Protein AF-A0A955QMB3-F1 (afdb_monomer)

Nearest PDB structures (foldseek):
  2cnw-assembly3_F  TM=9.369E-01  e=2.013E-13  Thermus aquaticus
  2j7p-assembly1_D  TM=9.396E-01  e=2.280E-13  Thermus aquaticus
  2cnw-assembly2_E  TM=9.385E-01  e=2.924E-13  Thermus aquaticus
  2cnw-assembly1_D  TM=9.401E-01  e=5.795E-13  Thermus aquaticus
  4ak9-assembly1_A  TM=9.576E-01  e=2.577E-12  Physcomitrium patens

Radius of gyration: 16.31 Å; Cα contacts (8 Å, |Δi|>4): 164; chains: 1; bounding box: 38×32×42 Å

pLDDT: mean 87.25, std 10.35, range [52.72, 98.19]

Sequence (136 aa):
DPAAVVYDGIIAAKARKVDVVLIDTAGRLHTKVNLMDELRKIKRIIQREVPEGPHEVLLVLDGTLGQNAIAQARQFHESLGVTGLALTKLDGTARGGVVVAIVEELGLPIRLIGVGETAEDLQDFQAEAFVNALLP

Foldseek 3Di:
DLLVVLLVQLVVCVVVVPPDDDRDADDDCPVPPVRLVVLLSNQVSCCVSPVCPPPADEAEDELVCAVVRLVSVVSCCVRNVHAEYEYADPQPDLRCVSVVVSCVNPVHYHQWYANDDDPVSIDGDDPVVSVVVNPD

Mean predicted aligned error: 5.11 Å

Structure (mmCIF, N/CA/C/O backbone):
data_AF-A0A955QMB3-F1
#
_entry.id   AF-A0A955QMB3-F1
#
loop_
_atom_site.group_PDB
_atom_site.id
_atom_site.type_symbol
_atom_site.label_atom_id
_atom_site.label_alt_id
_atom_site.label_comp_id
_atom_site.label_asym_id
_atom_site.label_entity_id
_atom_site.label_seq_id
_atom_site.pdbx_PDB_ins_code
_atom_site.Cartn_x
_atom_site.Cartn_y
_atom_site.Cartn_z
_atom_site.occupancy
_atom_site.B_iso_or_equiv
_atom_site.auth_seq_id
_atom_site.auth_comp_id
_atom_site.auth_asym_id
_atom_site.auth_atom_id
_atom_site.pdbx_PDB_model_num
ATOM 1 N N . ASP A 1 1 ? -13.293 11.777 8.605 1.00 87.62 1 ASP A N 1
ATOM 2 C CA . ASP A 1 1 ? -12.153 11.188 9.332 1.00 87.62 1 ASP A CA 1
ATOM 3 C C . ASP A 1 1 ? -11.874 9.812 8.741 1.00 87.62 1 ASP A C 1
ATOM 5 O O . ASP A 1 1 ? -12.686 8.919 8.963 1.00 87.62 1 ASP A O 1
ATOM 9 N N . PRO A 1 2 ? -10.806 9.635 7.946 1.00 92.56 2 PRO A N 1
ATOM 10 C CA . PRO A 1 2 ? -10.507 8.357 7.289 1.00 92.56 2 PRO A CA 1
ATOM 11 C C . PRO A 1 2 ? -10.371 7.181 8.263 1.00 92.56 2 PRO A C 1
ATOM 13 O O . PRO A 1 2 ? -10.795 6.070 7.961 1.00 92.56 2 PRO A O 1
ATOM 16 N N . ALA A 1 3 ? -9.885 7.437 9.480 1.00 93.94 3 ALA A N 1
ATOM 17 C CA . ALA A 1 3 ? -9.773 6.412 10.511 1.00 93.94 3 ALA A CA 1
ATOM 18 C C . ALA A 1 3 ? -11.141 5.857 10.963 1.00 93.94 3 ALA A C 1
ATOM 20 O O . ALA A 1 3 ? -11.233 4.681 11.308 1.00 93.94 3 ALA A O 1
ATOM 21 N N . ALA A 1 4 ? -12.203 6.671 10.929 1.00 96.06 4 ALA A N 1
ATOM 22 C CA . ALA A 1 4 ? -13.559 6.221 11.249 1.00 96.06 4 ALA A CA 1
ATOM 23 C C . ALA A 1 4 ? -14.116 5.292 10.158 1.00 96.06 4 ALA A C 1
ATOM 25 O O . ALA A 1 4 ? -14.676 4.249 10.470 1.00 96.06 4 ALA A O 1
ATOM 26 N N . VAL A 1 5 ? -13.868 5.616 8.883 1.00 97.06 5 VAL A N 1
ATOM 27 C CA . VAL A 1 5 ? -14.267 4.766 7.746 1.00 97.06 5 VAL A CA 1
ATOM 28 C C . VAL A 1 5 ? -13.584 3.399 7.822 1.00 97.06 5 VAL A C 1
ATOM 30 O O . VAL A 1 5 ? -14.223 2.371 7.610 1.00 97.06 5 VAL A O 1
ATOM 33 N N . VAL A 1 6 ? -12.297 3.375 8.179 1.00 97.44 6 VAL A N 1
ATOM 34 C CA . VAL A 1 6 ? -11.546 2.126 8.375 1.00 97.44 6 VAL A CA 1
ATOM 35 C C . VAL A 1 6 ? -12.108 1.306 9.535 1.00 97.44 6 VAL A C 1
ATOM 37 O O . VAL A 1 6 ? -12.269 0.095 9.392 1.00 97.44 6 VAL A O 1
ATOM 40 N N . TYR A 1 7 ? -12.440 1.944 10.661 1.00 97.81 7 TYR A N 1
ATOM 41 C CA . TYR A 1 7 ? -13.081 1.265 11.788 1.00 97.81 7 TYR A CA 1
ATOM 42 C C . TYR A 1 7 ? -14.389 0.588 11.360 1.00 97.81 7 TYR A C 1
ATOM 44 O O . TYR A 1 7 ? -14.530 -0.625 11.520 1.00 97.81 7 TYR A O 1
ATOM 52 N N . ASP A 1 8 ? -15.303 1.342 10.745 1.00 97.94 8 ASP A N 1
ATOM 53 C CA . ASP A 1 8 ? -16.599 0.822 10.297 1.00 97.94 8 ASP A CA 1
ATOM 54 C C . ASP A 1 8 ? -16.429 -0.311 9.273 1.00 97.94 8 ASP A C 1
ATOM 56 O O . ASP A 1 8 ? -17.120 -1.332 9.344 1.00 97.94 8 ASP A O 1
ATOM 60 N N . GLY A 1 9 ? -15.463 -0.173 8.359 1.00 97.69 9 GLY A N 1
ATOM 61 C CA . GLY A 1 9 ? -15.110 -1.196 7.375 1.00 97.69 9 GLY A CA 1
ATOM 62 C C . GLY A 1 9 ? -14.650 -2.508 8.014 1.00 97.69 9 GLY A C 1
ATOM 63 O O . GLY A 1 9 ? -15.123 -3.577 7.625 1.00 97.69 9 GLY A O 1
ATOM 64 N N . ILE A 1 10 ? -13.791 -2.445 9.036 1.00 97.31 10 ILE A N 1
ATOM 65 C CA . ILE A 1 10 ? -13.323 -3.633 9.769 1.00 97.31 10 ILE A CA 1
ATOM 66 C C . ILE A 1 10 ? -14.474 -4.299 10.528 1.00 97.31 10 ILE A C 1
ATOM 68 O O . ILE A 1 10 ? -14.606 -5.525 10.490 1.00 97.31 10 ILE A O 1
ATOM 72 N N . ILE A 1 11 ? -15.330 -3.521 11.197 1.00 98.00 11 ILE A N 1
ATOM 73 C CA . ILE A 1 11 ? -16.495 -4.066 11.910 1.00 98.00 11 ILE A CA 1
ATOM 74 C C . ILE A 1 11 ? -17.447 -4.765 10.933 1.00 98.00 11 ILE A C 1
ATOM 76 O O . ILE A 1 11 ? -17.881 -5.892 11.188 1.00 98.00 11 ILE A O 1
ATOM 80 N N . ALA A 1 12 ? -17.724 -4.144 9.784 1.00 98.12 12 ALA A N 1
ATOM 81 C CA . ALA A 1 12 ? -18.551 -4.737 8.741 1.00 98.12 12 ALA A CA 1
ATOM 82 C C . ALA A 1 12 ? -17.931 -6.023 8.170 1.00 98.12 12 ALA A C 1
ATOM 84 O O . ALA A 1 12 ? -18.645 -7.011 7.989 1.00 98.12 12 ALA A O 1
ATOM 85 N N . ALA A 1 13 ? -16.619 -6.038 7.922 1.00 97.62 13 ALA A N 1
ATOM 86 C CA . ALA A 1 13 ? -15.901 -7.209 7.425 1.00 97.62 13 ALA A CA 1
ATOM 87 C C . ALA A 1 13 ? -15.970 -8.386 8.410 1.00 97.62 13 ALA A C 1
ATOM 89 O O . ALA A 1 13 ? -16.304 -9.499 8.003 1.00 97.62 13 ALA A O 1
ATOM 90 N N . LYS A 1 14 ? -15.768 -8.134 9.711 1.00 95.88 14 LYS A N 1
ATOM 91 C CA . LYS A 1 14 ? -15.920 -9.145 10.772 1.00 95.88 14 LYS A CA 1
ATOM 92 C C . LYS A 1 14 ? -17.337 -9.712 10.826 1.00 95.88 14 LYS A C 1
ATOM 94 O O . LYS A 1 14 ? -17.511 -10.927 10.851 1.00 95.88 14 LYS A O 1
ATOM 99 N N . ALA A 1 15 ? -18.353 -8.845 10.809 1.00 98.06 15 ALA A N 1
ATOM 100 C CA . ALA A 1 15 ? -19.756 -9.264 10.851 1.00 98.06 15 ALA A CA 1
ATOM 101 C C . ALA A 1 15 ? -20.147 -10.116 9.633 1.00 98.06 15 ALA A C 1
ATOM 103 O O . ALA A 1 15 ? -20.930 -11.059 9.750 1.00 98.06 15 ALA A O 1
ATOM 104 N N . 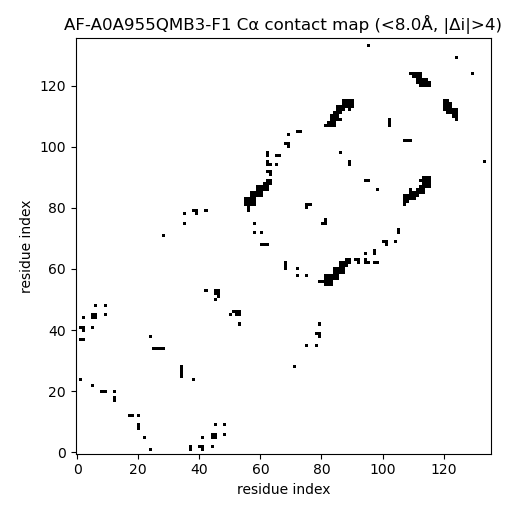ARG A 1 16 ? -19.577 -9.797 8.467 1.00 98.19 16 ARG A N 1
ATOM 105 C CA . ARG A 1 16 ? -19.810 -10.499 7.198 1.00 98.19 16 ARG A CA 1
ATOM 106 C C . ARG A 1 16 ? -18.878 -11.692 6.971 1.00 98.19 16 ARG A C 1
ATOM 108 O O . ARG A 1 16 ? -19.075 -12.394 5.987 1.00 98.19 16 ARG A O 1
ATOM 115 N N . LYS A 1 17 ? -17.910 -11.936 7.865 1.00 96.81 17 LYS A N 1
ATOM 116 C CA . LYS A 1 17 ? -16.872 -12.975 7.733 1.00 96.81 17 LYS A CA 1
ATOM 117 C C . LYS A 1 17 ? -16.108 -12.877 6.407 1.00 96.81 17 LYS A C 1
ATOM 119 O O . LYS A 1 17 ? -15.934 -13.868 5.712 1.00 96.81 17 LYS A O 1
ATOM 124 N N . VAL A 1 18 ? -15.712 -11.660 6.047 1.00 97.06 18 VAL A N 1
ATOM 125 C CA . VAL A 1 18 ? -14.894 -11.403 4.857 1.00 97.06 18 VAL A CA 1
ATOM 126 C C . VAL A 1 18 ? -13.439 -11.758 5.154 1.00 97.06 18 VAL A C 1
ATOM 128 O O . VAL A 1 18 ? -12.934 -11.411 6.220 1.00 97.06 18 VAL A O 1
ATOM 131 N N . ASP A 1 19 ? -12.768 -12.393 4.196 1.00 96.00 19 ASP A N 1
ATOM 132 C CA . ASP A 1 19 ? -11.374 -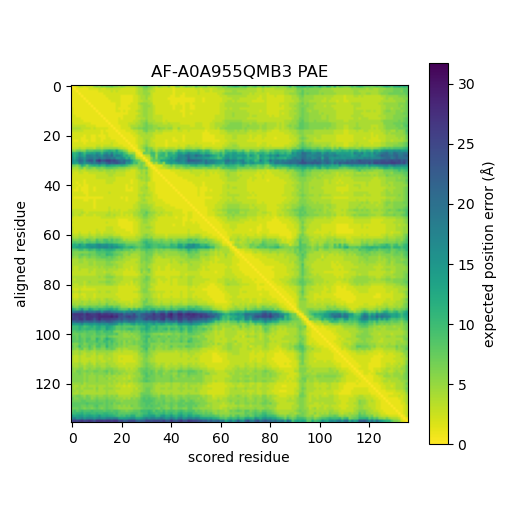12.823 4.344 1.00 96.00 19 ASP A CA 1
ATOM 133 C C . ASP A 1 19 ? -10.369 -11.667 4.200 1.00 96.00 19 ASP A C 1
ATOM 135 O O . ASP A 1 19 ? -9.353 -11.632 4.891 1.00 96.00 19 ASP A O 1
ATOM 139 N N . VAL A 1 20 ? -10.650 -10.703 3.312 1.00 96.62 20 VAL A N 1
ATOM 140 C CA . VAL A 1 20 ? -9.723 -9.617 2.947 1.00 96.62 20 VAL A CA 1
ATOM 141 C C . VAL A 1 20 ? -10.407 -8.251 2.983 1.00 96.62 20 VAL A C 1
ATOM 143 O O . VAL A 1 20 ? -11.495 -8.063 2.441 1.00 96.62 20 VAL A O 1
ATOM 146 N N . VAL A 1 21 ? -9.730 -7.265 3.576 1.00 97.06 21 VAL A N 1
ATOM 147 C CA . VAL A 1 21 ? -10.140 -5.854 3.569 1.00 97.06 21 VAL A CA 1
ATOM 148 C C . VAL A 1 21 ? -9.046 -5.028 2.907 1.00 97.06 21 VAL A C 1
ATOM 150 O O . VAL A 1 21 ? -7.916 -5.002 3.387 1.00 97.06 21 VAL A O 1
ATOM 153 N N . LEU A 1 22 ? -9.395 -4.330 1.826 1.00 97.12 22 LEU A N 1
ATOM 154 C CA . LEU A 1 22 ? -8.515 -3.369 1.163 1.00 97.12 22 LEU A CA 1
ATOM 155 C C . LEU A 1 22 ? -8.869 -1.956 1.629 1.00 97.12 22 LEU A C 1
ATOM 157 O O . LEU A 1 22 ? -10.040 -1.573 1.637 1.00 97.12 22 LEU A O 1
ATOM 161 N N . ILE A 1 23 ? -7.855 -1.192 2.031 1.00 96.69 23 ILE A N 1
ATOM 162 C CA . ILE A 1 23 ? -8.009 0.175 2.532 1.00 96.69 23 ILE A CA 1
ATOM 163 C C . ILE A 1 23 ? -7.241 1.108 1.604 1.00 96.69 23 ILE A C 1
ATOM 165 O O . ILE A 1 23 ? -6.012 1.085 1.583 1.00 96.69 23 ILE A O 1
ATOM 169 N N . ASP A 1 24 ? -7.968 1.946 0.870 1.00 95.19 24 ASP A N 1
ATOM 170 C CA . ASP A 1 24 ? -7.369 3.048 0.123 1.00 95.19 24 ASP A CA 1
ATOM 171 C C . ASP A 1 24 ? -7.072 4.231 1.057 1.00 95.19 24 ASP A C 1
ATOM 173 O O . ASP A 1 24 ? -7.808 4.498 2.014 1.00 95.19 24 ASP A O 1
ATOM 177 N N . THR A 1 25 ? -5.972 4.935 0.801 1.00 92.12 25 THR A N 1
ATOM 178 C CA . THR A 1 25 ? -5.495 6.028 1.652 1.00 92.12 25 THR A CA 1
ATOM 179 C C . THR A 1 25 ? -4.987 7.199 0.821 1.00 92.12 25 THR A C 1
ATOM 181 O O . THR A 1 25 ? -4.577 7.055 -0.328 1.00 92.12 25 THR A O 1
ATOM 184 N N . ALA A 1 26 ? -4.977 8.396 1.407 1.00 87.31 26 ALA A N 1
ATOM 185 C CA . ALA A 1 26 ? -4.360 9.542 0.755 1.00 87.31 26 ALA A CA 1
ATOM 186 C C . ALA A 1 26 ? -2.841 9.324 0.557 1.00 87.31 26 ALA A C 1
ATOM 188 O O . ALA A 1 26 ? -2.166 8.763 1.413 1.00 87.31 26 ALA A O 1
ATOM 189 N N . GLY A 1 27 ? -2.286 9.820 -0.558 1.00 76.88 27 GLY A N 1
ATOM 190 C CA . GLY A 1 27 ? -0.864 9.636 -0.914 1.00 76.88 27 GLY A CA 1
ATOM 191 C C . GLY A 1 27 ? -0.082 10.923 -1.218 1.00 76.88 27 GLY A C 1
ATOM 192 O O . GLY A 1 27 ? 1.062 10.879 -1.672 1.00 76.88 27 GLY A O 1
ATOM 193 N N . ARG A 1 28 ? -0.684 12.102 -1.020 1.00 70.31 28 ARG A N 1
ATOM 194 C CA . ARG A 1 28 ? -0.118 13.392 -1.457 1.00 70.31 28 ARG A CA 1
ATOM 195 C C . ARG A 1 28 ? 0.934 13.930 -0.475 1.00 70.31 28 ARG A C 1
ATOM 197 O O . ARG A 1 28 ? 0.617 14.597 0.503 1.00 70.31 28 ARG A O 1
ATOM 204 N N . LEU A 1 29 ? 2.211 13.696 -0.786 1.00 64.06 29 LEU A N 1
ATOM 205 C CA . LEU A 1 29 ? 3.351 14.009 0.092 1.00 64.06 29 LEU A CA 1
ATOM 206 C C . LEU A 1 29 ? 3.617 15.508 0.341 1.00 64.06 29 LEU A C 1
ATOM 208 O O . LEU A 1 29 ? 4.386 15.843 1.236 1.00 64.06 29 LEU A O 1
ATOM 212 N N . HIS A 1 30 ? 3.030 16.429 -0.429 1.00 56.34 30 HIS A N 1
ATOM 213 C CA . HIS A 1 30 ? 3.295 17.869 -0.273 1.00 56.34 30 HIS A CA 1
ATOM 214 C C . HIS A 1 30 ? 2.793 18.446 1.065 1.00 56.34 30 HIS A C 1
ATOM 216 O O . HIS A 1 30 ? 3.262 19.498 1.487 1.00 56.34 30 HIS A O 1
ATOM 222 N N . THR A 1 31 ? 1.927 17.729 1.787 1.00 55.12 31 THR A N 1
ATOM 223 C CA . THR A 1 31 ? 1.464 18.059 3.148 1.00 55.12 31 THR A CA 1
ATOM 224 C C . THR A 1 31 ? 1.987 17.038 4.168 1.00 55.12 31 THR A C 1
ATOM 226 O O . THR A 1 31 ? 1.214 16.317 4.801 1.00 55.12 31 THR A O 1
ATOM 229 N N . LYS A 1 32 ? 3.320 16.945 4.292 1.00 65.75 32 LYS A N 1
ATOM 230 C CA . LYS A 1 32 ? 4.041 15.846 4.969 1.00 65.75 32 LYS A CA 1
ATOM 231 C C . LYS A 1 32 ? 3.565 15.506 6.384 1.00 65.75 32 LYS A C 1
ATOM 233 O O . LYS A 1 32 ? 3.497 14.331 6.708 1.00 65.75 32 LYS A O 1
ATOM 238 N N . VAL A 1 33 ? 3.278 16.485 7.240 1.00 70.69 33 VAL A N 1
ATOM 239 C CA . VAL A 1 33 ? 2.980 16.195 8.658 1.00 70.69 33 VAL A CA 1
ATOM 240 C C . VAL A 1 33 ? 1.564 15.638 8.818 1.00 70.69 33 VAL A C 1
ATOM 242 O O . VAL A 1 33 ? 1.393 14.527 9.312 1.00 70.69 33 VAL A O 1
ATOM 245 N N . ASN A 1 34 ? 0.567 16.351 8.288 1.00 82.56 34 ASN A N 1
ATOM 246 C CA . ASN A 1 34 ? -0.843 15.981 8.435 1.00 82.56 34 ASN A CA 1
ATOM 247 C C . ASN A 1 34 ? -1.157 14.613 7.815 1.00 82.56 34 ASN A C 1
ATOM 249 O O . ASN A 1 34 ? -1.911 13.838 8.398 1.00 82.56 34 ASN A O 1
ATOM 253 N N . LEU A 1 35 ? -0.552 14.299 6.662 1.00 86.50 35 LEU A N 1
ATOM 254 C CA . LEU A 1 35 ? -0.756 13.008 6.010 1.00 86.50 35 LEU A CA 1
ATOM 255 C C . LEU A 1 35 ? -0.229 11.855 6.872 1.00 86.50 35 LEU A C 1
ATOM 257 O O . LEU A 1 35 ? -0.933 10.878 7.107 1.00 86.50 35 LEU A O 1
ATOM 261 N N . MET A 1 36 ? 1.006 11.962 7.364 1.00 88.12 36 MET A N 1
ATOM 262 C CA . MET A 1 36 ? 1.608 10.867 8.125 1.00 88.12 36 MET A CA 1
ATOM 263 C C . MET A 1 36 ? 0.909 10.654 9.469 1.00 88.12 36 MET A C 1
ATOM 265 O O . MET A 1 36 ? 0.776 9.512 9.907 1.00 88.12 36 MET A O 1
ATOM 269 N N . ASP A 1 37 ? 0.425 11.719 10.109 1.00 89.75 37 ASP A N 1
ATOM 270 C CA . ASP A 1 37 ? -0.370 11.615 11.335 1.00 89.75 37 ASP A CA 1
ATOM 271 C C . ASP A 1 37 ? -1.699 10.885 11.092 1.00 89.75 37 ASP A C 1
ATOM 273 O O . ASP A 1 37 ? -2.079 10.012 11.880 1.00 89.75 37 ASP A O 1
ATOM 277 N N . GLU A 1 38 ? -2.370 11.178 9.976 1.00 90.69 38 GLU A N 1
ATOM 278 C CA . GLU A 1 38 ? -3.599 10.495 9.568 1.00 90.69 38 GLU A CA 1
ATOM 279 C C . GLU A 1 38 ? -3.361 9.001 9.309 1.00 90.69 38 GLU A C 1
ATOM 281 O O . GLU A 1 38 ? -4.065 8.154 9.864 1.00 90.69 38 GLU A O 1
ATOM 286 N N . LEU A 1 39 ? -2.319 8.656 8.551 1.00 92.62 39 LEU A N 1
ATOM 287 C CA . LEU A 1 39 ? -1.982 7.262 8.253 1.00 92.62 39 LEU A CA 1
ATOM 288 C C . LEU A 1 39 ? -1.570 6.488 9.517 1.00 92.62 39 LEU A C 1
ATOM 290 O O . LEU A 1 39 ? -1.982 5.341 9.711 1.00 92.62 39 LEU A O 1
ATOM 294 N N . ARG A 1 40 ? -0.827 7.117 10.441 1.00 93.06 40 ARG A N 1
ATOM 295 C CA . ARG A 1 40 ? -0.513 6.509 11.748 1.00 93.06 40 ARG A CA 1
ATOM 296 C C . ARG A 1 40 ? -1.769 6.291 12.586 1.00 93.06 40 ARG A C 1
ATOM 298 O O . ARG A 1 40 ? -1.870 5.278 13.280 1.00 93.06 40 ARG A O 1
ATOM 305 N N . LYS A 1 41 ? -2.737 7.208 12.528 1.00 94.50 41 LYS A N 1
ATOM 306 C CA . LYS A 1 41 ? -4.032 7.043 13.199 1.00 94.50 41 LYS A CA 1
ATOM 307 C C . LYS A 1 41 ? -4.814 5.867 12.610 1.00 94.50 41 LYS A C 1
ATOM 309 O O . LYS A 1 41 ? -5.318 5.058 13.385 1.00 94.50 41 LYS A O 1
ATOM 314 N N . ILE A 1 42 ? -4.856 5.732 11.282 1.00 95.50 42 ILE A N 1
ATOM 315 C CA . ILE A 1 42 ? -5.457 4.573 10.603 1.00 95.50 42 ILE A CA 1
ATOM 316 C C . ILE A 1 42 ? -4.810 3.274 11.096 1.00 95.50 42 ILE A C 1
ATOM 318 O O . ILE A 1 42 ? -5.520 2.388 11.568 1.00 95.50 42 ILE A O 1
ATOM 322 N N . LYS A 1 43 ? -3.472 3.184 11.092 1.00 95.44 43 LYS A N 1
ATOM 323 C CA . LYS A 1 43 ? -2.746 1.996 11.576 1.00 95.44 43 LYS A CA 1
ATOM 324 C C . LYS A 1 43 ? -3.120 1.623 13.014 1.00 95.44 43 LYS A C 1
ATOM 326 O O . LYS A 1 43 ? -3.373 0.456 13.292 1.00 95.44 43 LYS A O 1
ATOM 331 N N . ARG A 1 44 ? -3.210 2.605 13.920 1.00 95.69 44 ARG A N 1
ATOM 332 C CA . ARG A 1 44 ? -3.616 2.372 15.320 1.00 95.69 44 ARG A CA 1
ATOM 333 C C . ARG A 1 44 ? -5.039 1.831 15.439 1.00 95.69 44 ARG A C 1
ATOM 335 O O . ARG A 1 44 ? -5.286 0.983 16.289 1.00 95.69 44 ARG A O 1
ATOM 342 N N . ILE A 1 45 ? -5.970 2.314 14.615 1.00 96.56 45 ILE A N 1
ATOM 343 C CA . ILE A 1 45 ? -7.343 1.792 14.587 1.00 96.56 45 ILE A CA 1
ATOM 344 C C . ILE A 1 45 ? -7.359 0.349 14.087 1.00 96.56 45 ILE A C 1
ATOM 346 O O . ILE A 1 45 ? -7.992 -0.487 14.726 1.00 96.56 45 ILE A O 1
ATOM 350 N N . ILE A 1 46 ? -6.623 0.045 13.012 1.00 97.06 46 ILE A N 1
ATOM 351 C CA . ILE A 1 46 ? -6.492 -1.329 12.511 1.00 97.06 46 ILE A CA 1
ATOM 352 C C . ILE A 1 46 ? -5.968 -2.237 13.628 1.00 97.06 46 ILE A C 1
ATOM 354 O O . ILE A 1 46 ? -6.622 -3.220 13.942 1.00 97.06 46 ILE A O 1
ATOM 358 N N . GLN A 1 47 ? -4.871 -1.859 14.289 1.00 96.62 47 GLN A N 1
ATOM 359 C CA . GLN A 1 47 ? 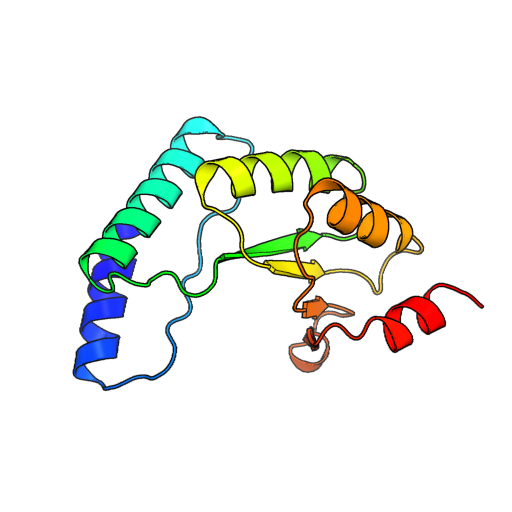-4.252 -2.629 15.379 1.00 96.62 47 GLN A CA 1
ATOM 360 C C . GLN A 1 47 ? -5.147 -2.808 16.607 1.00 96.62 47 GLN A C 1
ATOM 362 O O . GLN A 1 47 ? -5.039 -3.800 17.320 1.00 96.62 47 GLN A O 1
ATOM 367 N N . ARG A 1 48 ? -6.035 -1.851 16.886 1.00 97.00 48 ARG A N 1
ATOM 368 C CA . ARG A 1 48 ? -6.986 -1.977 17.994 1.00 97.00 48 ARG A CA 1
ATOM 369 C C . ARG A 1 48 ? -8.028 -3.057 17.715 1.00 97.00 48 ARG A C 1
ATOM 371 O O . ARG A 1 48 ? -8.404 -3.789 18.623 1.00 97.00 48 ARG A O 1
ATOM 378 N N . GLU A 1 49 ? -8.507 -3.132 16.477 1.00 96.38 49 GLU A N 1
ATOM 379 C CA . GLU A 1 49 ? -9.540 -4.091 16.087 1.00 96.38 49 GLU A CA 1
ATOM 380 C C . GLU A 1 49 ? -8.954 -5.442 15.658 1.00 96.38 49 GLU A C 1
ATOM 382 O O . GLU A 1 49 ? -9.592 -6.475 15.844 1.00 96.38 49 GLU A O 1
ATOM 387 N N . VAL A 1 50 ? -7.759 -5.444 15.079 1.00 96.12 50 VAL A N 1
ATOM 388 C CA . VAL A 1 50 ? -7.035 -6.604 14.552 1.00 96.12 50 VAL A CA 1
ATOM 389 C C . VAL A 1 50 ? -5.586 -6.483 15.047 1.00 96.12 50 VAL A C 1
ATOM 391 O O . VAL A 1 50 ? -4.790 -5.808 14.393 1.00 96.12 50 VAL A O 1
ATOM 394 N N . PRO A 1 51 ? -5.243 -7.050 16.221 1.00 95.38 51 PRO A N 1
ATOM 395 C CA . PRO A 1 51 ? -3.936 -6.871 16.869 1.00 95.38 51 PRO A CA 1
ATOM 396 C C . PRO A 1 51 ? -2.716 -7.185 15.994 1.00 95.38 51 PRO A C 1
ATOM 398 O O . PRO A 1 51 ? -1.688 -6.516 16.096 1.00 95.38 51 PRO A O 1
ATOM 401 N N . GLU A 1 52 ? -2.837 -8.177 15.120 1.00 94.31 52 GLU A N 1
ATOM 402 C CA . GLU A 1 52 ? -1.833 -8.612 14.147 1.00 94.31 52 GLU A CA 1
ATOM 403 C C . GLU A 1 52 ? -1.791 -7.751 12.870 1.00 94.31 52 GLU A C 1
ATOM 405 O O . GLU A 1 52 ? -0.892 -7.900 12.043 1.00 94.31 52 GLU A O 1
ATOM 410 N N . GLY A 1 53 ? -2.760 -6.849 12.698 1.00 93.88 53 GLY A N 1
ATOM 411 C CA . GLY A 1 53 ? -2.918 -6.015 11.517 1.00 93.88 53 GLY A CA 1
ATOM 412 C C . GLY A 1 53 ? -2.131 -4.690 11.560 1.00 93.88 53 GLY A C 1
ATOM 413 O O . GLY A 1 53 ? -1.617 -4.283 12.602 1.00 93.88 53 GLY A O 1
ATOM 414 N N . PRO A 1 54 ? -2.084 -3.940 10.441 1.00 96.50 54 PRO A N 1
ATOM 415 C CA . PRO A 1 54 ? -2.361 -4.427 9.091 1.00 96.50 54 PRO A CA 1
ATOM 416 C C . PRO A 1 54 ? -1.369 -5.532 8.699 1.00 96.50 54 PRO A C 1
ATOM 418 O O . PRO A 1 54 ? -0.171 -5.392 8.925 1.00 96.50 54 PRO A O 1
ATOM 421 N N . HIS A 1 55 ? -1.879 -6.613 8.102 1.00 96.94 55 HIS A N 1
ATOM 422 C CA . HIS A 1 55 ? -1.058 -7.742 7.646 1.00 96.94 55 HIS A CA 1
ATOM 423 C C . HIS A 1 55 ? -0.124 -7.350 6.495 1.00 96.94 55 HIS A C 1
ATOM 425 O O . HIS A 1 55 ? 0.960 -7.908 6.350 1.00 96.94 55 HIS A O 1
ATOM 431 N N . GLU A 1 56 ? -0.547 -6.373 5.689 1.00 96.88 56 GLU A N 1
ATOM 432 C CA . GLU A 1 56 ? 0.236 -5.810 4.602 1.00 96.88 56 GLU A CA 1
ATOM 433 C C . GLU A 1 56 ? 0.039 -4.292 4.535 1.00 96.88 56 GLU A C 1
ATOM 435 O O . GLU A 1 56 ? -1.076 -3.777 4.636 1.00 96.88 56 GLU A O 1
ATOM 440 N N . VAL A 1 57 ? 1.147 -3.576 4.366 1.00 96.31 57 VAL A N 1
ATOM 441 C CA . VAL A 1 57 ? 1.191 -2.158 4.013 1.00 96.31 57 VAL A CA 1
ATOM 442 C C . VAL A 1 57 ? 1.929 -2.076 2.684 1.00 96.31 57 VAL A C 1
ATOM 444 O O . VAL A 1 57 ? 3.162 -2.091 2.647 1.00 96.31 57 VAL A O 1
ATOM 447 N N . LEU A 1 58 ? 1.160 -2.037 1.599 1.00 95.81 58 LEU A N 1
ATOM 448 C CA . LEU A 1 58 ? 1.668 -2.006 0.235 1.00 95.81 58 LEU A CA 1
ATOM 449 C C . LEU A 1 58 ? 1.887 -0.557 -0.212 1.00 95.81 58 LEU A C 1
ATOM 451 O O . LEU A 1 58 ? 0.939 0.222 -0.305 1.00 95.81 58 LEU A O 1
ATOM 455 N N . LEU A 1 59 ? 3.136 -0.189 -0.498 1.00 93.12 59 LEU A N 1
ATOM 456 C CA . LEU A 1 59 ? 3.456 1.126 -1.045 1.00 93.12 59 LEU A CA 1
ATOM 457 C C . LEU A 1 59 ? 3.466 1.073 -2.573 1.00 93.12 59 LEU A C 1
ATOM 459 O O . LEU A 1 59 ? 4.298 0.391 -3.172 1.00 93.12 59 LEU A O 1
ATOM 463 N N . VAL A 1 60 ? 2.570 1.837 -3.192 1.00 91.88 60 VAL A N 1
ATOM 464 C CA . VAL A 1 60 ? 2.504 1.982 -4.648 1.00 91.88 60 VAL A CA 1
ATOM 465 C C . VAL A 1 60 ? 3.457 3.090 -5.093 1.00 91.88 60 VAL A C 1
ATOM 467 O O . VAL A 1 60 ? 3.341 4.234 -4.648 1.00 91.88 60 VAL A O 1
ATOM 470 N N . LEU A 1 61 ? 4.401 2.756 -5.970 1.00 88.06 61 LEU A N 1
ATOM 471 C CA . LEU A 1 61 ? 5.385 3.676 -6.531 1.00 88.06 61 LEU A CA 1
ATOM 472 C C . LEU A 1 61 ? 5.249 3.743 -8.050 1.00 88.06 61 LEU A C 1
ATOM 474 O O . LEU A 1 61 ? 4.984 2.753 -8.731 1.00 88.06 61 LEU A O 1
ATOM 478 N N . ASP A 1 62 ? 5.462 4.937 -8.582 1.00 86.00 62 ASP A N 1
ATOM 479 C CA . ASP A 1 62 ? 5.558 5.180 -10.015 1.00 86.00 62 ASP A CA 1
ATOM 480 C C . ASP A 1 62 ? 7.013 4.953 -10.454 1.00 86.00 62 ASP A C 1
ATOM 482 O O . ASP A 1 62 ? 7.926 5.660 -10.008 1.00 86.00 62 ASP A O 1
ATOM 486 N N . GLY A 1 63 ? 7.230 3.960 -11.321 1.00 78.88 63 GLY A N 1
ATOM 487 C CA . GLY A 1 63 ? 8.552 3.574 -11.819 1.00 78.88 63 GLY A CA 1
ATOM 488 C C . GLY A 1 63 ? 9.263 4.675 -12.615 1.00 78.88 63 GLY A C 1
ATOM 489 O O . GLY A 1 63 ? 10.477 4.621 -12.803 1.00 78.88 63 GLY A O 1
ATOM 490 N N . THR A 1 64 ? 8.558 5.727 -13.032 1.00 77.25 64 THR A N 1
ATOM 491 C CA . THR A 1 64 ? 9.163 6.853 -13.757 1.00 77.25 64 THR A CA 1
ATOM 492 C C . THR A 1 64 ? 9.894 7.842 -12.837 1.00 77.25 64 THR A C 1
ATOM 494 O O . THR A 1 64 ? 10.780 8.575 -13.300 1.00 77.25 64 THR A O 1
ATOM 497 N N . LEU A 1 65 ? 9.577 7.850 -11.532 1.00 74.00 65 LEU A N 1
ATOM 498 C CA . LEU A 1 65 ? 9.974 8.900 -10.578 1.00 74.00 65 LEU A CA 1
ATOM 499 C C . LEU A 1 65 ? 11.414 8.804 -10.039 1.00 74.00 65 LEU A C 1
ATOM 501 O O . LEU A 1 65 ? 11.837 9.689 -9.288 1.00 74.00 65 LEU A O 1
ATOM 505 N N . GLY A 1 66 ? 12.209 7.812 -10.452 1.00 73.62 66 GLY A N 1
ATOM 506 C CA . GLY A 1 66 ? 13.648 7.780 -10.160 1.00 73.62 66 GLY A CA 1
ATOM 507 C C . GLY A 1 66 ? 13.970 7.879 -8.658 1.00 73.62 66 GLY A C 1
ATOM 508 O O . GLY A 1 66 ? 13.303 7.289 -7.814 1.00 73.62 66 GLY A O 1
ATOM 509 N N . GLN A 1 67 ? 14.969 8.698 -8.312 1.00 74.38 67 GLN A N 1
ATOM 510 C CA . GLN A 1 67 ? 15.420 8.928 -6.929 1.00 74.38 67 GLN A CA 1
ATOM 511 C C . GLN A 1 67 ? 14.350 9.539 -6.003 1.00 74.3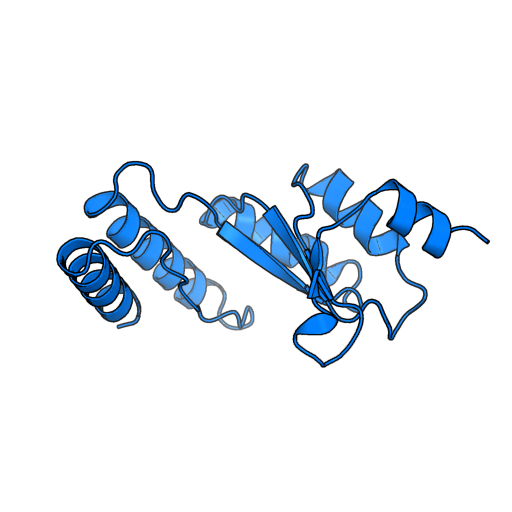8 67 GLN A C 1
ATOM 513 O O . GLN A 1 67 ? 14.401 9.353 -4.787 1.00 74.38 67 GLN A O 1
ATOM 518 N N . ASN A 1 68 ? 13.342 10.228 -6.547 1.00 78.19 68 ASN A N 1
ATOM 519 C CA . ASN A 1 68 ? 12.272 10.800 -5.724 1.00 78.19 68 ASN A CA 1
ATOM 520 C C . ASN A 1 68 ? 11.391 9.708 -5.097 1.00 78.19 68 ASN A C 1
ATOM 522 O O . ASN A 1 68 ? 10.922 9.879 -3.970 1.00 78.19 68 ASN A O 1
ATOM 526 N N . ALA A 1 69 ? 11.211 8.580 -5.796 1.00 79.94 69 ALA A N 1
ATOM 527 C CA . ALA A 1 69 ? 10.471 7.433 -5.277 1.00 79.94 69 ALA A CA 1
ATOM 528 C C . ALA A 1 69 ? 11.161 6.832 -4.043 1.00 79.94 69 ALA A C 1
ATOM 530 O O . ALA A 1 69 ? 10.492 6.489 -3.072 1.00 79.94 69 ALA A O 1
ATOM 531 N N . ILE A 1 70 ? 12.498 6.785 -4.040 1.00 81.44 70 ILE A N 1
ATOM 532 C CA . ILE A 1 70 ? 13.298 6.245 -2.932 1.00 81.44 70 ILE A CA 1
ATOM 533 C C . ILE A 1 70 ? 13.100 7.072 -1.655 1.00 81.44 70 ILE A C 1
ATOM 535 O O . ILE A 1 70 ? 12.755 6.532 -0.602 1.00 81.44 70 ILE A O 1
ATOM 539 N N . ALA A 1 71 ? 13.257 8.396 -1.747 1.00 82.75 71 ALA A N 1
ATOM 540 C CA . ALA A 1 71 ? 13.093 9.283 -0.595 1.00 82.75 71 ALA A CA 1
ATOM 541 C C . ALA A 1 71 ? 11.666 9.227 -0.018 1.00 82.75 71 ALA A C 1
ATOM 543 O O . ALA A 1 71 ? 11.476 9.229 1.200 1.00 82.75 71 ALA A O 1
ATOM 544 N N . GLN A 1 72 ? 10.661 9.147 -0.893 1.00 81.44 72 GLN A N 1
ATOM 545 C CA . GLN A 1 72 ? 9.265 8.992 -0.495 1.00 81.44 72 GLN A CA 1
ATOM 546 C C . GLN A 1 72 ? 9.037 7.661 0.227 1.00 81.44 72 GLN A C 1
ATOM 548 O O . GLN A 1 72 ? 8.423 7.630 1.296 1.00 81.44 72 GLN A O 1
ATOM 553 N N . ALA A 1 73 ? 9.557 6.573 -0.331 1.00 85.38 73 ALA A N 1
ATOM 554 C CA . ALA A 1 73 ? 9.372 5.241 0.211 1.00 85.38 73 ALA A CA 1
ATOM 555 C C . ALA A 1 73 ? 10.019 5.061 1.585 1.00 85.38 73 ALA A C 1
ATOM 557 O O . ALA A 1 73 ? 9.383 4.503 2.481 1.00 85.38 73 ALA A O 1
ATOM 558 N N . ARG A 1 74 ? 11.207 5.638 1.800 1.00 86.69 74 ARG A N 1
ATOM 559 C CA . ARG A 1 74 ? 11.847 5.696 3.121 1.00 86.69 74 ARG A CA 1
ATOM 560 C C . ARG A 1 74 ? 10.941 6.373 4.154 1.00 86.69 74 ARG A C 1
ATOM 562 O O . ARG A 1 74 ? 10.678 5.806 5.210 1.00 86.69 74 ARG A O 1
ATOM 569 N N . GLN A 1 75 ? 10.394 7.544 3.823 1.00 86.19 75 GLN A N 1
ATOM 570 C CA . GLN A 1 75 ? 9.541 8.304 4.742 1.00 86.19 75 GLN A CA 1
ATOM 571 C C . GLN A 1 75 ? 8.251 7.544 5.117 1.00 86.19 75 GLN A C 1
ATOM 573 O O . GLN A 1 75 ? 7.825 7.566 6.278 1.00 86.19 75 GLN A O 1
ATOM 578 N N . PHE A 1 76 ? 7.622 6.862 4.154 1.00 88.81 76 PHE A N 1
ATOM 579 C CA . PHE A 1 76 ? 6.457 6.015 4.431 1.00 88.81 76 PHE A CA 1
ATOM 580 C C . PHE A 1 76 ? 6.823 4.794 5.268 1.00 88.81 76 PHE A C 1
ATOM 582 O O . PHE A 1 76 ? 6.112 4.483 6.226 1.00 88.81 76 PHE A O 1
ATOM 589 N N . HIS A 1 77 ? 7.932 4.132 4.941 1.00 90.00 77 HIS A N 1
ATOM 590 C CA . HIS A 1 77 ? 8.391 2.957 5.666 1.00 90.00 77 HIS A CA 1
ATOM 591 C C . HIS A 1 77 ? 8.683 3.281 7.135 1.00 90.00 77 HIS A C 1
ATOM 593 O O . HIS A 1 77 ? 8.144 2.612 8.012 1.00 90.00 77 HIS A O 1
ATOM 599 N N . GLU A 1 78 ? 9.404 4.367 7.418 1.00 87.38 78 GLU A N 1
ATOM 600 C CA . GLU A 1 78 ? 9.708 4.806 8.788 1.00 87.38 78 GLU A CA 1
ATOM 601 C C 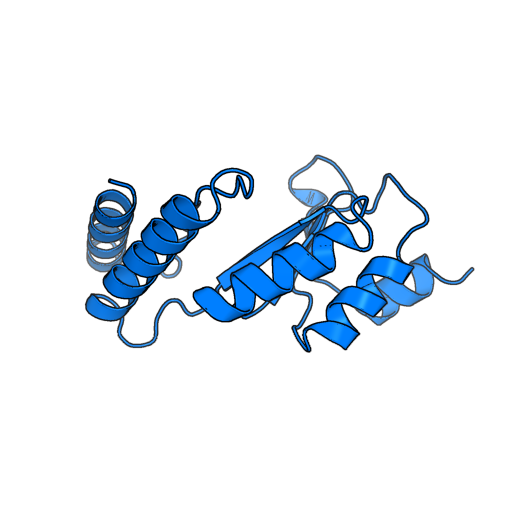. GLU A 1 78 ? 8.449 5.086 9.624 1.00 87.38 78 GLU A C 1
ATOM 603 O O . GLU A 1 78 ? 8.418 4.835 10.827 1.00 87.38 78 GLU A O 1
ATOM 608 N N . SER A 1 79 ? 7.387 5.601 9.005 1.00 85.12 79 SER A N 1
ATOM 609 C CA . SER A 1 79 ? 6.173 5.980 9.738 1.00 85.12 79 SER A CA 1
ATOM 610 C C . SER A 1 79 ? 5.128 4.873 9.846 1.00 85.12 79 SER A C 1
ATOM 612 O O . SER A 1 79 ? 4.370 4.857 10.817 1.00 85.12 79 SER A O 1
ATOM 614 N N . LEU A 1 80 ? 5.024 3.999 8.842 1.00 89.81 80 LEU A N 1
ATOM 615 C CA . LEU A 1 80 ? 3.939 3.018 8.734 1.00 89.81 80 LEU A CA 1
ATOM 616 C C . LEU A 1 80 ? 4.421 1.574 8.780 1.00 89.81 80 LEU A C 1
ATOM 618 O O . LEU A 1 80 ? 3.610 0.699 9.075 1.00 89.81 80 LEU A O 1
ATOM 622 N N . GLY A 1 81 ? 5.710 1.316 8.569 1.00 91.50 81 GLY A N 1
ATOM 623 C CA . GLY A 1 81 ? 6.244 -0.033 8.413 1.00 91.50 81 GLY A CA 1
ATOM 624 C C . GLY A 1 81 ? 5.703 -0.680 7.144 1.00 91.50 81 GLY A C 1
ATOM 625 O O . GLY A 1 81 ? 4.932 -1.629 7.223 1.00 91.50 81 GLY A O 1
ATOM 626 N N . VAL A 1 82 ? 6.065 -0.120 5.986 1.00 93.81 82 VAL A N 1
ATOM 627 C CA . VAL A 1 82 ? 5.740 -0.694 4.668 1.00 93.81 82 VAL A CA 1
ATOM 628 C C . VAL A 1 82 ? 6.295 -2.116 4.600 1.00 93.81 82 VAL A C 1
ATOM 630 O O . VAL A 1 82 ? 7.448 -2.326 4.968 1.00 93.81 82 VAL A O 1
ATOM 633 N N . THR A 1 83 ? 5.489 -3.069 4.135 1.00 95.62 83 THR A N 1
ATOM 634 C CA . THR A 1 83 ? 5.838 -4.501 4.088 1.00 95.62 83 THR A CA 1
ATOM 635 C C . THR A 1 83 ? 6.083 -5.011 2.671 1.00 95.62 83 THR A C 1
ATOM 637 O O . THR A 1 83 ? 6.624 -6.101 2.498 1.00 95.62 83 THR A O 1
ATOM 640 N N . GLY A 1 84 ? 5.674 -4.249 1.657 1.00 94.75 84 GLY A N 1
ATOM 641 C CA . GLY A 1 84 ? 5.846 -4.607 0.257 1.00 94.75 84 GLY A CA 1
ATOM 642 C C . GLY A 1 84 ? 5.667 -3.411 -0.670 1.00 94.75 84 GLY A C 1
ATOM 643 O O . GLY A 1 84 ? 5.114 -2.378 -0.282 1.00 94.75 84 GLY A O 1
ATOM 644 N N . LEU A 1 85 ? 6.143 -3.563 -1.901 1.00 92.62 85 LEU A N 1
ATOM 645 C CA . LEU A 1 85 ? 6.086 -2.539 -2.941 1.00 92.62 85 LEU A CA 1
ATOM 646 C C . LEU A 1 85 ? 5.222 -3.000 -4.118 1.00 92.62 85 LEU A C 1
ATOM 648 O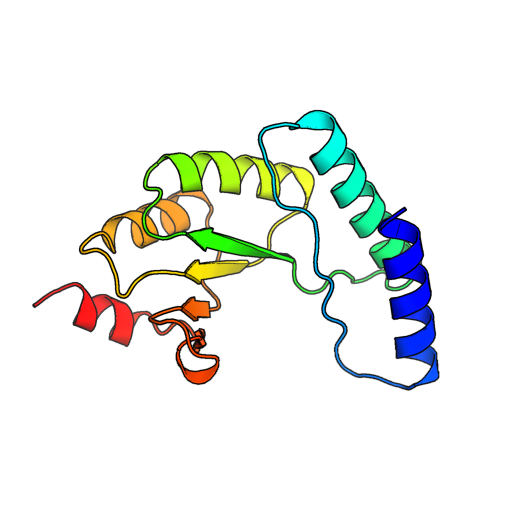 O . LEU A 1 85 ? 5.285 -4.161 -4.524 1.00 92.62 85 LEU A O 1
ATOM 652 N N . ALA A 1 86 ? 4.470 -2.071 -4.699 1.00 92.94 86 ALA A N 1
ATOM 653 C CA . ALA A 1 86 ? 3.846 -2.226 -6.007 1.00 92.94 86 ALA A CA 1
ATOM 654 C C . ALA A 1 86 ? 4.408 -1.163 -6.949 1.00 92.94 86 ALA A C 1
ATOM 656 O O . ALA A 1 86 ? 4.365 0.025 -6.633 1.00 92.94 86 ALA A O 1
ATOM 657 N N . LEU A 1 87 ? 4.956 -1.572 -8.088 1.00 89.50 87 LEU A N 1
ATOM 658 C CA . LEU A 1 87 ? 5.602 -0.660 -9.031 1.00 89.50 87 LEU A CA 1
ATOM 659 C C . LEU A 1 87 ? 4.737 -0.507 -10.267 1.00 89.50 87 LEU A C 1
ATOM 661 O O . LEU A 1 87 ? 4.396 -1.494 -10.894 1.00 89.50 87 LEU A O 1
ATOM 665 N N . THR A 1 88 ? 4.387 0.714 -10.633 1.00 89.31 88 THR A N 1
ATOM 666 C CA . THR A 1 88 ? 3.473 0.994 -11.751 1.00 89.31 88 THR A CA 1
ATOM 667 C C . THR A 1 88 ? 4.174 1.765 -12.863 1.00 89.31 88 THR A C 1
ATOM 669 O O . THR A 1 88 ? 5.247 2.334 -12.641 1.00 89.31 88 THR A O 1
ATOM 672 N N . LYS A 1 89 ? 3.546 1.810 -14.045 1.00 85.94 89 LYS A N 1
ATOM 673 C CA . LYS A 1 89 ? 4.023 2.531 -15.238 1.00 85.94 89 LYS A CA 1
ATOM 674 C C . LYS A 1 89 ? 5.358 2.024 -15.787 1.00 85.94 89 LYS A C 1
ATOM 676 O O . LYS A 1 89 ? 6.212 2.805 -16.220 1.00 85.94 89 LYS A O 1
ATOM 681 N N . LEU A 1 90 ? 5.571 0.712 -15.717 1.00 81.19 90 LEU A N 1
ATOM 682 C CA . LEU A 1 90 ? 6.787 0.078 -16.235 1.00 81.19 90 LEU A CA 1
ATOM 683 C C . LEU A 1 90 ? 6.768 -0.092 -17.762 1.00 81.19 90 LEU A C 1
ATOM 685 O O . LEU A 1 90 ? 7.821 -0.273 -18.364 1.00 81.19 90 LEU A O 1
ATOM 689 N N . ASP A 1 91 ? 5.602 0.042 -18.386 1.00 79.62 91 ASP A N 1
ATOM 690 C CA . ASP A 1 91 ? 5.389 0.101 -19.835 1.00 79.62 91 ASP A CA 1
ATOM 691 C C . ASP A 1 91 ? 5.996 1.352 -20.485 1.00 79.62 91 ASP A C 1
ATOM 693 O O . ASP A 1 91 ? 6.479 1.311 -21.615 1.00 79.62 91 ASP A O 1
ATOM 697 N N . 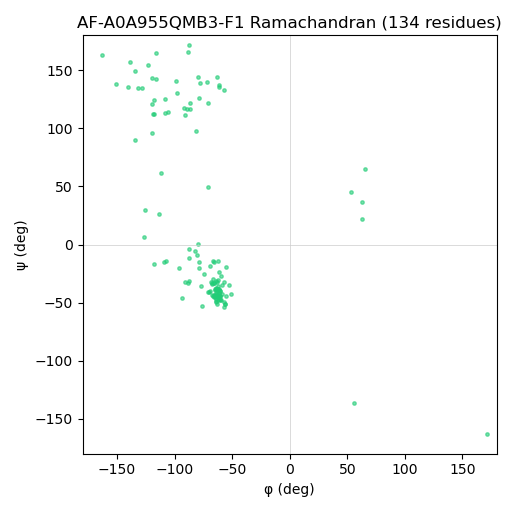GLY A 1 92 ? 5.999 2.473 -19.760 1.00 67.00 92 GLY A N 1
ATOM 698 C CA . GLY A 1 92 ? 6.331 3.778 -20.326 1.00 67.00 92 GLY A CA 1
ATOM 699 C C . GLY A 1 92 ? 7.816 4.151 -20.343 1.00 67.00 92 GLY A C 1
ATOM 700 O O . GLY A 1 92 ? 8.161 5.160 -20.962 1.00 67.00 92 GLY A O 1
ATOM 701 N N . THR A 1 93 ? 8.718 3.430 -19.653 1.00 58.56 93 THR A N 1
ATOM 702 C CA . THR A 1 93 ? 10.123 3.881 -19.526 1.00 58.56 93 THR A CA 1
ATOM 703 C C . THR A 1 93 ? 11.177 2.777 -19.374 1.00 58.56 93 THR A C 1
ATOM 705 O O . THR A 1 93 ? 11.064 1.877 -18.549 1.00 58.56 93 THR A O 1
ATOM 708 N N . ALA A 1 94 ? 12.303 2.950 -20.081 1.00 52.72 94 ALA A N 1
ATOM 709 C CA . ALA A 1 94 ? 13.546 2.172 -19.977 1.00 52.72 94 ALA A CA 1
ATOM 710 C C . ALA A 1 94 ? 14.327 2.441 -18.667 1.00 52.72 94 ALA A C 1
ATOM 712 O O . ALA A 1 94 ? 15.516 2.765 -18.681 1.00 52.72 94 ALA A O 1
ATOM 713 N N . ARG A 1 95 ? 13.649 2.389 -17.514 1.00 63.09 95 ARG A N 1
ATOM 714 C CA . ARG A 1 95 ? 14.214 2.739 -16.197 1.00 63.09 95 ARG A CA 1
ATOM 715 C C . ARG A 1 95 ? 14.064 1.635 -15.153 1.00 63.09 95 ARG A C 1
ATOM 717 O O . ARG A 1 95 ? 14.055 1.933 -13.964 1.00 63.09 95 ARG A O 1
ATOM 724 N N . GLY A 1 96 ? 14.048 0.363 -15.555 1.00 66.06 96 GLY A N 1
ATOM 725 C CA . GLY A 1 96 ? 14.036 -0.759 -14.603 1.00 66.06 96 GLY A CA 1
ATOM 726 C C . GLY A 1 96 ? 15.192 -0.739 -13.587 1.00 66.06 96 GLY A C 1
ATOM 727 O O . GLY A 1 96 ? 15.057 -1.282 -12.499 1.00 66.06 96 GLY A O 1
ATOM 728 N N . GLY A 1 97 ? 16.285 -0.013 -13.854 1.00 73.69 97 GLY A N 1
ATOM 729 C CA . GLY A 1 97 ? 17.350 0.221 -12.870 1.00 73.69 97 GLY A CA 1
ATOM 730 C C . GLY A 1 97 ? 16.902 0.941 -11.585 1.00 73.69 97 GLY A C 1
ATOM 731 O O . GLY A 1 97 ? 17.494 0.713 -10.533 1.00 73.69 97 GLY A O 1
ATOM 732 N N . VAL A 1 98 ? 15.838 1.759 -11.616 1.00 75.81 98 VAL A N 1
ATOM 733 C CA . VAL A 1 98 ? 15.308 2.378 -10.382 1.00 75.81 98 VAL A CA 1
ATOM 734 C C . VAL A 1 98 ? 14.703 1.335 -9.447 1.00 75.81 98 VAL A C 1
ATOM 736 O O . VAL A 1 98 ? 14.786 1.472 -8.232 1.00 75.81 98 VAL A O 1
ATOM 739 N N . VAL A 1 99 ? 14.118 0.280 -10.016 1.00 77.50 99 VAL A N 1
ATOM 740 C CA . VAL A 1 99 ? 13.482 -0.803 -9.268 1.00 77.50 99 VAL A CA 1
ATOM 741 C C . VAL A 1 99 ? 14.514 -1.514 -8.403 1.00 77.50 99 VAL A C 1
ATOM 743 O O . VAL A 1 99 ? 14.291 -1.709 -7.211 1.00 77.50 9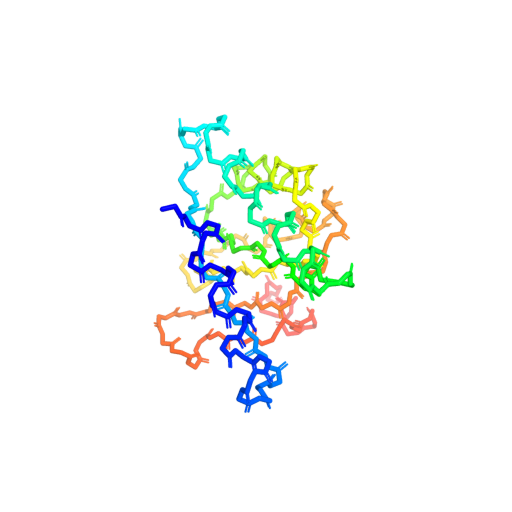9 VAL A O 1
ATOM 746 N N . VAL A 1 100 ? 15.675 -1.809 -8.992 1.00 80.56 100 VAL A N 1
ATOM 747 C CA . VAL A 1 100 ? 16.813 -2.413 -8.292 1.00 80.56 100 VAL A CA 1
ATOM 748 C C . VAL A 1 100 ? 17.274 -1.514 -7.142 1.00 80.56 100 VAL A C 1
ATOM 750 O O . VAL A 1 100 ? 17.385 -1.986 -6.016 1.00 80.56 100 VAL A O 1
ATOM 753 N N . ALA A 1 101 ? 17.439 -0.210 -7.393 1.00 81.50 101 ALA A N 1
ATOM 754 C CA . ALA A 1 101 ? 17.873 0.744 -6.371 1.00 81.50 101 ALA A CA 1
ATOM 755 C C . ALA A 1 101 ? 16.871 0.892 -5.209 1.00 81.50 101 ALA A C 1
ATOM 757 O O . ALA A 1 101 ? 17.278 1.004 -4.057 1.00 81.50 101 ALA A O 1
ATOM 758 N N . ILE A 1 102 ? 15.562 0.882 -5.485 1.00 79.44 102 ILE A N 1
ATOM 759 C CA . ILE A 1 102 ? 14.522 0.956 -4.445 1.00 79.44 102 ILE A CA 1
ATOM 760 C C . ILE A 1 102 ? 14.558 -0.290 -3.551 1.00 79.44 102 ILE A C 1
ATOM 762 O O . ILE A 1 102 ? 14.460 -0.169 -2.329 1.00 79.44 102 ILE A O 1
ATOM 766 N N . VAL A 1 103 ? 14.687 -1.479 -4.146 1.00 82.69 103 VAL A N 1
ATOM 767 C CA . VAL A 1 103 ? 14.752 -2.739 -3.391 1.00 82.69 103 VAL A CA 1
ATOM 768 C C . VAL A 1 103 ? 16.024 -2.812 -2.556 1.00 82.69 103 VAL A C 1
ATOM 770 O O . VAL A 1 103 ? 15.947 -3.184 -1.389 1.00 82.69 103 VAL A O 1
ATOM 773 N N . GLU A 1 104 ? 17.168 -2.434 -3.126 1.00 85.00 104 GLU A N 1
ATOM 774 C CA . GLU A 1 104 ? 18.452 -2.413 -2.418 1.00 85.00 104 GLU A CA 1
ATOM 775 C C . GLU A 1 104 ? 18.420 -1.456 -1.219 1.00 85.00 104 GLU A C 1
ATOM 777 O O . GLU A 1 104 ? 18.831 -1.825 -0.122 1.00 85.00 104 GLU A O 1
ATOM 782 N N . GLU A 1 105 ? 17.867 -0.257 -1.403 1.00 82.81 105 GLU A N 1
ATOM 783 C CA . GLU A 1 105 ? 17.827 0.769 -0.362 1.00 82.81 105 GLU A CA 1
ATOM 784 C C . GLU A 1 105 ? 16.855 0.433 0.780 1.00 82.81 105 GLU A C 1
ATOM 786 O O . GLU A 1 105 ? 17.136 0.709 1.948 1.00 82.81 105 GLU A O 1
ATOM 791 N N . LEU A 1 106 ? 15.679 -0.112 0.458 1.00 83.19 106 LEU A N 1
ATOM 792 C CA . LEU A 1 106 ? 14.618 -0.334 1.448 1.00 83.19 106 LEU A CA 1
ATOM 793 C C . LEU A 1 106 ? 14.615 -1.752 2.019 1.00 83.19 106 LEU A C 1
ATOM 795 O O . LEU A 1 106 ? 14.002 -1.980 3.060 1.00 83.19 106 LEU A O 1
ATOM 799 N N . GLY A 1 107 ? 15.233 -2.715 1.331 1.00 88.44 107 GLY A N 1
ATOM 800 C CA . GLY A 1 107 ? 15.177 -4.132 1.694 1.00 88.44 107 GLY A CA 1
ATOM 801 C C . GLY A 1 107 ? 13.762 -4.723 1.647 1.00 88.44 107 GLY A C 1
ATOM 802 O O . GLY A 1 107 ? 13.488 -5.715 2.321 1.00 88.44 107 GLY A O 1
ATOM 803 N N . LEU A 1 108 ? 12.845 -4.103 0.897 1.00 90.12 108 LEU A N 1
ATOM 804 C CA . LEU A 1 108 ? 11.438 -4.501 0.823 1.00 90.12 108 LEU A CA 1
ATOM 805 C C . LEU A 1 108 ? 11.156 -5.346 -0.424 1.00 90.12 108 LEU A C 1
ATOM 807 O O . LEU A 1 108 ? 11.651 -5.021 -1.506 1.00 90.12 108 LEU A O 1
ATOM 811 N N . PRO A 1 109 ? 10.317 -6.393 -0.314 1.00 92.31 109 PRO A N 1
ATOM 812 C CA . PRO A 1 109 ? 9.942 -7.196 -1.465 1.00 92.31 109 PRO A CA 1
ATOM 813 C C . PRO A 1 109 ? 9.007 -6.416 -2.392 1.00 92.31 109 PRO A C 1
ATOM 815 O O . PRO A 1 109 ? 8.063 -5.754 -1.949 1.00 92.31 109 PRO A O 1
ATOM 818 N N . ILE A 1 110 ? 9.220 -6.559 -3.697 1.00 91.94 110 ILE A N 1
ATOM 819 C CA . ILE A 1 110 ? 8.225 -6.166 -4.694 1.00 91.94 110 ILE A CA 1
ATOM 820 C C . ILE A 1 110 ? 7.178 -7.274 -4.749 1.00 91.94 110 ILE A C 1
ATOM 822 O O . ILE A 1 110 ? 7.515 -8.445 -4.919 1.00 91.94 110 ILE A O 1
ATOM 826 N N . ARG A 1 111 ? 5.914 -6.897 -4.571 1.00 94.94 111 ARG A N 1
ATOM 827 C CA . ARG A 1 111 ? 4.759 -7.793 -4.670 1.00 94.94 111 ARG A CA 1
ATOM 828 C C . ARG A 1 111 ? 4.165 -7.759 -6.065 1.00 94.94 111 ARG A C 1
ATOM 830 O O . ARG A 1 111 ? 3.892 -8.808 -6.632 1.00 94.94 111 ARG A O 1
ATOM 837 N N . LEU A 1 112 ? 3.998 -6.553 -6.604 1.00 94.38 112 LEU A N 1
ATOM 838 C CA . LEU A 1 112 ? 3.226 -6.316 -7.816 1.00 94.38 112 LEU A CA 1
ATOM 839 C C . LEU A 1 112 ? 3.955 -5.382 -8.779 1.00 94.38 112 LEU A C 1
ATOM 841 O O . LEU A 1 112 ? 4.668 -4.463 -8.359 1.00 94.38 112 LEU A O 1
ATOM 845 N N . ILE A 1 113 ? 3.712 -5.592 -10.067 1.00 91.19 113 ILE A N 1
ATOM 846 C CA . ILE A 1 113 ? 4.135 -4.717 -11.154 1.00 91.19 113 ILE A CA 1
ATOM 847 C C . ILE A 1 113 ? 2.953 -4.371 -12.061 1.00 91.19 113 ILE A C 1
ATOM 849 O O . ILE A 1 113 ? 2.167 -5.236 -12.418 1.00 91.19 113 ILE A O 1
ATOM 853 N N . GLY A 1 114 ? 2.824 -3.098 -12.418 1.00 91.06 114 GLY A N 1
ATOM 854 C CA . GLY A 1 114 ? 1.849 -2.572 -13.364 1.00 91.06 114 GLY A CA 1
ATOM 855 C C . GLY A 1 114 ? 2.537 -2.216 -14.677 1.00 91.06 114 GLY A C 1
ATOM 856 O O . GLY A 1 114 ? 3.366 -1.298 -14.706 1.00 91.06 114 GLY A O 1
ATOM 857 N N . VAL A 1 115 ? 2.189 -2.938 -15.740 1.00 88.12 115 VAL A N 1
ATOM 858 C CA . VAL A 1 115 ? 2.782 -2.829 -17.088 1.00 88.12 115 VAL A CA 1
ATOM 859 C C . VAL A 1 115 ? 1.786 -2.294 -18.126 1.00 88.12 115 VAL A C 1
ATOM 861 O O . VAL A 1 115 ? 1.899 -2.588 -19.311 1.00 88.12 115 VAL A O 1
ATOM 864 N N . GLY A 1 116 ? 0.803 -1.519 -17.678 1.00 89.44 116 GLY A N 1
ATOM 865 C CA . GLY A 1 116 ? -0.245 -0.957 -18.520 1.00 89.44 116 GLY A CA 1
ATOM 866 C C . GLY A 1 116 ? -1.343 -0.291 -17.693 1.00 89.44 116 GLY A C 1
ATOM 867 O O . GLY A 1 116 ? -1.143 0.038 -16.519 1.00 89.44 116 GLY A O 1
ATOM 868 N N . GLU A 1 117 ? -2.494 -0.068 -18.321 1.00 90.19 117 GLU A N 1
ATOM 869 C CA . GLU A 1 117 ? -3.610 0.708 -17.760 1.00 90.19 117 GLU A CA 1
ATOM 870 C C . GLU A 1 117 ? -4.806 -0.158 -17.339 1.00 90.19 117 GLU A C 1
ATOM 872 O O . GLU A 1 117 ? -5.704 0.326 -16.643 1.00 90.19 117 GLU A O 1
ATOM 877 N N . THR A 1 118 ? -4.846 -1.421 -17.764 1.00 93.19 118 THR A N 1
ATOM 878 C CA . THR A 1 118 ? -5.954 -2.338 -17.479 1.00 93.19 118 THR A CA 1
ATOM 879 C C . THR A 1 118 ? -5.744 -3.078 -16.159 1.00 93.19 118 THR A C 1
ATOM 881 O O . THR A 1 118 ? -4.655 -3.077 -15.583 1.00 93.19 118 THR A O 1
ATOM 884 N N . ALA A 1 119 ? -6.798 -3.714 -15.643 1.00 90.69 119 ALA A N 1
ATOM 885 C CA . ALA A 1 119 ? -6.693 -4.496 -14.411 1.00 90.69 119 ALA A CA 1
ATOM 886 C C . ALA A 1 119 ? -5.782 -5.720 -14.601 1.00 90.69 119 ALA A C 1
ATOM 888 O O . ALA A 1 119 ? -5.068 -6.116 -13.683 1.00 90.69 119 ALA A O 1
ATOM 889 N N . GLU A 1 120 ? -5.787 -6.281 -15.808 1.00 92.75 120 GLU A N 1
ATOM 890 C CA . GLU A 1 120 ? -4.974 -7.416 -16.233 1.00 92.75 120 GLU A CA 1
ATOM 891 C C . GLU A 1 120 ? -3.478 -7.071 -16.338 1.00 92.75 120 GLU A C 1
ATOM 893 O O . GLU A 1 120 ? -2.630 -7.965 -16.309 1.00 92.75 120 GLU A O 1
ATOM 898 N N . ASP A 1 121 ? -3.140 -5.781 -16.410 1.00 92.06 121 ASP A N 1
ATOM 899 C CA . ASP A 1 121 ? -1.757 -5.305 -16.471 1.00 92.06 121 ASP A CA 1
ATOM 900 C C . ASP A 1 121 ? -1.082 -5.228 -15.092 1.00 92.06 121 ASP A C 1
ATOM 902 O O . ASP A 1 121 ? 0.116 -4.941 -15.011 1.00 92.06 121 ASP A O 1
ATOM 906 N N . LEU A 1 122 ? -1.820 -5.483 -14.004 1.00 93.81 122 LEU A N 1
ATOM 907 C CA . LEU A 1 122 ? -1.270 -5.631 -12.659 1.00 93.81 122 LEU A CA 1
ATOM 908 C C . LEU A 1 122 ? -0.934 -7.103 -12.401 1.00 93.81 122 LEU A C 1
ATOM 910 O O . LEU A 1 122 ? -1.817 -7.947 -12.267 1.00 93.81 122 LEU A O 1
ATOM 914 N N . GLN A 1 123 ? 0.356 -7.403 -12.310 1.00 92.56 123 GLN A N 1
ATOM 915 C CA . GLN A 1 123 ? 0.872 -8.766 -12.233 1.00 92.56 123 GLN A CA 1
ATOM 916 C C . GLN A 1 123 ? 1.717 -8.972 -10.980 1.00 92.56 123 GLN A C 1
ATOM 918 O O . GLN A 1 123 ? 2.333 -8.034 -10.468 1.00 92.56 123 GLN A O 1
ATOM 923 N N . ASP A 1 124 ? 1.794 -10.220 -10.522 1.00 94.88 124 ASP A N 1
ATOM 924 C CA . ASP A 1 124 ? 2.753 -10.618 -9.496 1.00 94.88 124 ASP A CA 1
ATOM 925 C C . ASP A 1 124 ? 4.185 -10.395 -9.988 1.00 94.88 124 ASP A C 1
ATOM 927 O O . ASP A 1 124 ? 4.540 -10.709 -11.128 1.00 94.88 124 ASP A O 1
ATOM 931 N N . PHE A 1 125 ? 5.037 -9.867 -9.113 1.00 91.81 125 PHE A N 1
ATOM 932 C CA . PHE A 1 125 ? 6.436 -9.666 -9.453 1.00 91.81 125 PHE A CA 1
ATOM 933 C C . PHE A 1 125 ? 7.179 -11.001 -9.546 1.00 91.81 125 PHE A C 1
ATOM 935 O O . PHE A 1 125 ? 7.290 -11.747 -8.572 1.00 91.81 125 PHE A O 1
ATOM 942 N N . GLN A 1 126 ? 7.768 -11.258 -10.712 1.00 90.38 126 GLN A N 1
ATOM 943 C CA . GLN A 1 126 ? 8.665 -12.385 -10.940 1.00 90.38 126 GLN A CA 1
ATOM 944 C C . GLN A 1 126 ? 10.048 -11.861 -11.317 1.00 90.38 126 GLN A C 1
ATOM 946 O O . GLN A 1 126 ? 10.230 -11.281 -12.385 1.00 90.38 126 GLN A O 1
ATOM 951 N N . ALA A 1 127 ? 11.030 -12.076 -10.437 1.00 86.62 127 ALA A N 1
ATOM 952 C CA . ALA A 1 127 ? 12.374 -11.526 -10.602 1.00 86.62 127 ALA A CA 1
ATOM 953 C C . ALA A 1 127 ? 13.042 -11.974 -11.912 1.00 86.62 127 ALA A C 1
ATOM 955 O O . ALA A 1 127 ? 13.630 -11.151 -12.603 1.00 86.62 127 ALA A O 1
ATOM 956 N N . GLU A 1 128 ? 12.914 -13.251 -12.278 1.00 87.50 128 GLU A N 1
ATOM 957 C CA . GLU A 1 128 ? 13.492 -13.788 -13.515 1.00 87.50 128 GLU A CA 1
ATOM 958 C C . GLU A 1 128 ? 12.863 -13.149 -14.759 1.00 87.50 128 GLU A C 1
ATOM 960 O O . GLU A 1 128 ? 13.578 -12.638 -15.617 1.00 87.50 128 GLU A O 1
ATOM 965 N N . ALA A 1 129 ? 11.529 -13.091 -14.823 1.00 85.44 129 ALA A N 1
ATOM 966 C CA . ALA A 1 129 ? 10.821 -12.440 -15.923 1.00 85.44 129 ALA A CA 1
ATOM 967 C C . ALA A 1 129 ? 11.172 -10.946 -16.022 1.00 85.44 129 ALA A C 1
ATOM 969 O O . ALA A 1 129 ? 11.383 -10.431 -17.118 1.00 85.44 129 ALA A O 1
ATOM 970 N N . PHE A 1 130 ? 11.296 -10.264 -14.880 1.00 83.25 130 PHE A N 1
ATOM 971 C CA . PHE A 1 130 ? 11.684 -8.859 -14.825 1.00 83.25 130 PHE A CA 1
ATOM 972 C C . PHE A 1 130 ? 13.114 -8.628 -15.332 1.00 83.25 130 PHE A C 1
ATOM 974 O O . PHE A 1 130 ? 13.342 -7.719 -16.126 1.00 83.25 130 PHE A O 1
ATOM 981 N N . VAL A 1 131 ? 14.077 -9.454 -14.909 1.00 83.56 131 VAL A N 1
ATOM 982 C CA . VAL A 1 131 ? 15.473 -9.359 -15.365 1.00 83.56 131 VAL A CA 1
ATOM 983 C C . VAL A 1 131 ? 15.580 -9.658 -16.860 1.00 83.56 131 VAL A C 1
ATOM 985 O O . VAL A 1 131 ? 16.238 -8.902 -17.569 1.00 83.56 131 VAL A O 1
ATOM 988 N N . ASN A 1 132 ? 14.887 -10.689 -17.349 1.00 83.44 132 ASN A N 1
ATOM 989 C CA . ASN A 1 132 ? 14.857 -11.038 -18.773 1.00 83.44 132 ASN A CA 1
ATOM 990 C C . ASN A 1 132 ? 14.221 -9.936 -19.634 1.00 83.44 132 ASN A C 1
ATOM 992 O O . ASN A 1 132 ? 14.616 -9.743 -20.776 1.00 83.44 132 ASN A O 1
ATOM 996 N N . ALA A 1 133 ? 13.247 -9.195 -19.101 1.00 79.56 133 ALA A N 1
ATOM 997 C CA . ALA A 1 133 ? 12.682 -8.035 -19.787 1.00 79.56 133 ALA A CA 1
ATOM 998 C C . ALA A 1 133 ? 13.622 -6.812 -19.767 1.00 79.56 133 ALA A C 1
ATOM 1000 O O . ALA A 1 133 ? 13.519 -5.941 -20.630 1.00 79.56 133 ALA A O 1
ATOM 1001 N N . LEU A 1 134 ? 14.519 -6.725 -18.778 1.00 74.75 134 LEU A N 1
ATOM 1002 C CA . LEU A 1 134 ? 15.430 -5.595 -18.585 1.00 74.75 134 LEU A CA 1
ATOM 1003 C C . LEU A 1 134 ? 16.750 -5.740 -19.356 1.00 74.75 134 LEU A C 1
ATOM 1005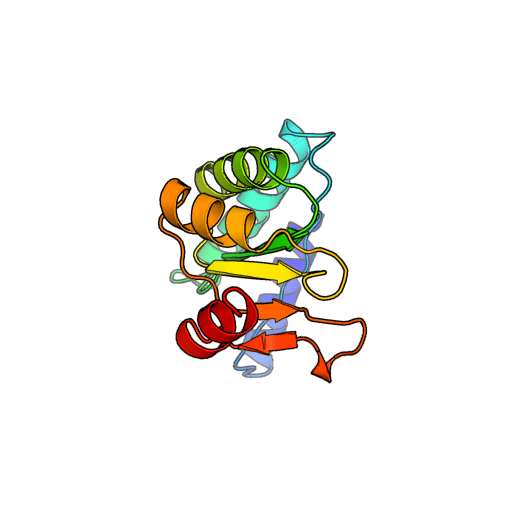 O O . LEU A 1 134 ? 17.331 -4.733 -19.765 1.00 74.75 134 LEU A O 1
ATOM 1009 N N . LEU A 1 135 ? 17.241 -6.970 -19.511 1.00 70.94 135 LEU A N 1
ATOM 1010 C CA . LEU A 1 135 ? 18.504 -7.295 -20.168 1.00 70.94 135 LEU A CA 1
ATOM 1011 C C . LEU A 1 135 ? 18.210 -7.962 -21.527 1.00 70.94 135 LEU A C 1
ATOM 1013 O O . LEU A 1 135 ? 17.642 -9.051 -21.523 1.00 70.94 135 LEU A O 1
ATOM 1017 N N . PRO A 1 136 ? 18.545 -7.325 -22.667 1.00 57.97 136 PRO A N 1
ATOM 1018 C CA . PRO A 1 136 ? 18.371 -7.922 -23.992 1.00 57.97 136 PRO A CA 1
ATOM 1019 C C . PRO A 1 136 ? 19.315 -9.102 -24.255 1.00 57.97 136 PRO A C 1
ATOM 1021 O O . PRO A 1 136 ? 20.430 -9.121 -23.679 1.00 57.97 136 PRO A O 1
#

Solvent-accessible surface area (backbone atoms only — not comparable to full-atom values): 8018 Å² total; per-residue (Å²): 110,72,47,56,56,52,48,54,50,51,54,51,32,62,77,67,68,55,93,78,87,88,82,88,74,92,80,71,66,91,48,57,66,68,51,52,53,51,53,43,48,33,47,51,47,41,26,73,79,35,75,81,37,67,86,67,37,72,46,78,42,58,49,79,50,51,74,60,45,45,60,51,48,52,58,48,31,78,67,69,57,55,62,28,31,29,40,28,54,55,65,80,50,100,41,66,68,44,57,56,52,43,34,69,75,66,72,46,50,65,52,33,35,21,56,56,88,54,79,84,30,55,37,76,57,47,70,67,64,52,48,58,74,69,51,133

Secondary structure (DSSP, 8-state):
-HHHHHHHHHHHHHHHT-S---------GGGHHHHHHHHHHHHHHHHHHSTT--S--EEEEEGGGTHHHHHHHHHHHHHH---EEEEE--SS-S-THHHHHHHHHH-PPEEEEE-SSSGGGEEE--HHHHHHHH--